Protein AF-V4PQQ8-F1 (afdb_monomer_lite)

Structure (mmCIF, N/CA/C/O backbone):
data_AF-V4PQQ8-F1
#
_entry.id   AF-V4PQQ8-F1
#
loop_
_atom_site.group_PDB
_atom_site.id
_atom_site.type_symbol
_atom_site.label_atom_id
_atom_site.label_alt_id
_atom_site.label_comp_id
_atom_site.label_asym_id
_atom_site.label_entity_id
_atom_site.label_seq_id
_atom_site.pdbx_PDB_ins_code
_atom_site.Cartn_x
_atom_site.Cartn_y
_atom_site.Cartn_z
_atom_site.occupancy
_atom_site.B_iso_or_equiv
_atom_site.auth_seq_id
_atom_site.auth_comp_id
_atom_site.auth_asym_id
_atom_site.auth_atom_id
_atom_site.pdbx_PDB_model_num
ATOM 1 N N . MET A 1 1 ? 34.886 -42.989 -51.392 1.00 34.97 1 MET A N 1
ATOM 2 C CA . MET A 1 1 ? 36.056 -42.091 -51.522 1.00 34.97 1 MET A CA 1
ATOM 3 C C . MET A 1 1 ? 35.677 -40.717 -50.970 1.00 34.97 1 MET A C 1
ATOM 5 O O . MET A 1 1 ? 34.577 -40.292 -51.279 1.00 34.97 1 MET A O 1
ATOM 9 N N . ILE A 1 2 ? 36.578 -40.086 -50.188 1.00 44.12 2 ILE A N 1
ATOM 10 C CA . ILE A 1 2 ? 36.598 -38.665 -49.720 1.00 44.12 2 ILE A CA 1
ATOM 11 C C . ILE A 1 2 ? 35.451 -38.297 -48.741 1.00 44.12 2 ILE A C 1
ATOM 13 O O . ILE A 1 2 ? 34.313 -38.195 -49.161 1.00 44.12 2 ILE A O 1
ATOM 17 N N . LYS A 1 3 ? 35.580 -38.269 -47.399 1.00 42.78 3 LYS A N 1
ATOM 18 C CA . LYS A 1 3 ? 36.417 -37.510 -46.424 1.00 42.78 3 LYS A CA 1
ATOM 19 C C . LYS A 1 3 ? 36.295 -35.969 -46.472 1.00 42.78 3 LYS A C 1
ATOM 21 O O . LYS A 1 3 ? 36.665 -35.377 -47.476 1.00 42.78 3 LYS A O 1
ATOM 26 N N . LYS A 1 4 ? 36.044 -35.397 -45.271 1.00 45.94 4 LYS A N 1
ATOM 27 C CA . LYS A 1 4 ? 36.139 -33.982 -44.803 1.00 45.94 4 LYS A CA 1
ATOM 28 C C . LYS A 1 4 ? 34.805 -33.213 -44.928 1.00 45.94 4 LYS A C 1
ATOM 30 O O . LYS A 1 4 ? 34.138 -33.353 -45.936 1.00 45.94 4 LYS A O 1
ATOM 35 N N . THR A 1 5 ? 34.312 -32.471 -43.928 1.00 51.59 5 THR A N 1
ATOM 36 C CA . THR A 1 5 ? 35.034 -31.542 -43.037 1.00 51.59 5 THR A CA 1
ATOM 37 C C . THR A 1 5 ? 34.241 -31.293 -41.733 1.00 51.59 5 THR A C 1
ATOM 39 O O . THR A 1 5 ? 33.027 -31.122 -41.764 1.00 51.59 5 THR A O 1
ATOM 42 N N . LEU A 1 6 ? 34.951 -31.292 -40.600 1.00 57.47 6 LEU A N 1
ATOM 43 C CA . LEU A 1 6 ? 34.559 -30.749 -39.285 1.00 57.47 6 LEU A CA 1
ATOM 44 C C . LEU A 1 6 ? 34.709 -29.208 -39.266 1.00 57.47 6 LEU A C 1
ATOM 46 O O . LEU A 1 6 ? 35.325 -28.670 -40.178 1.00 57.47 6 LEU A O 1
ATOM 50 N N . ILE A 1 7 ? 34.348 -28.564 -38.137 1.00 52.50 7 ILE A N 1
ATOM 51 C CA . ILE A 1 7 ? 34.707 -27.175 -37.724 1.00 52.50 7 ILE A CA 1
ATOM 52 C C . ILE A 1 7 ? 33.726 -26.145 -38.322 1.00 52.50 7 ILE A C 1
ATOM 54 O O . ILE A 1 7 ? 33.423 -26.223 -39.501 1.00 52.50 7 ILE A O 1
ATOM 58 N N . ALA A 1 8 ? 33.133 -25.150 -37.665 1.00 46.75 8 ALA A N 1
ATOM 59 C CA . ALA A 1 8 ? 33.240 -24.388 -36.410 1.00 46.75 8 ALA A CA 1
ATOM 60 C C . ALA A 1 8 ? 31.916 -23.565 -36.358 1.00 46.75 8 ALA A C 1
ATOM 62 O O . ALA A 1 8 ? 31.203 -23.520 -37.351 1.00 46.75 8 ALA A O 1
ATOM 63 N N . ALA A 1 9 ? 31.474 -22.814 -35.360 1.00 47.91 9 ALA A N 1
ATOM 64 C CA . ALA A 1 9 ? 31.937 -22.400 -34.054 1.00 47.91 9 ALA A CA 1
ATOM 65 C C . ALA A 1 9 ? 30.699 -21.781 -33.376 1.00 47.91 9 ALA A C 1
ATOM 67 O O . ALA A 1 9 ? 29.918 -21.080 -34.014 1.00 47.91 9 ALA A O 1
ATOM 68 N N . ALA A 1 10 ? 30.546 -22.057 -32.084 1.00 52.75 10 ALA A N 1
ATOM 69 C CA . ALA A 1 10 ? 30.218 -21.076 -31.057 1.00 52.75 10 ALA A CA 1
ATOM 70 C C . ALA A 1 10 ? 29.479 -19.793 -31.506 1.00 52.75 10 ALA A C 1
ATOM 72 O O . ALA A 1 10 ? 30.079 -18.724 -31.593 1.00 52.75 10 ALA A O 1
ATOM 73 N N . ALA A 1 11 ? 28.152 -19.857 -31.636 1.00 44.94 11 ALA A N 1
ATOM 74 C CA . ALA A 1 11 ? 27.326 -18.704 -31.288 1.00 44.94 11 ALA A CA 1
ATOM 75 C C . ALA A 1 11 ? 27.202 -18.693 -29.758 1.00 44.94 11 ALA A C 1
ATOM 77 O O . ALA A 1 11 ? 26.237 -19.195 -29.183 1.00 44.94 11 ALA A O 1
ATOM 78 N N . ILE A 1 12 ? 28.258 -18.217 -29.092 1.00 57.84 12 ILE A N 1
ATOM 79 C CA . ILE A 1 12 ? 28.207 -17.892 -27.668 1.00 57.84 12 ILE A CA 1
ATOM 80 C C . ILE A 1 12 ? 27.067 -16.896 -27.507 1.00 57.84 12 ILE A C 1
ATOM 82 O O . ILE A 1 12 ? 27.081 -15.815 -28.095 1.00 57.84 12 ILE A O 1
ATOM 86 N N . MET A 1 13 ? 26.071 -17.307 -26.726 1.00 49.69 13 MET A N 1
ATOM 87 C CA . MET A 1 13 ? 25.038 -16.453 -26.174 1.00 49.69 13 MET A CA 1
ATOM 88 C C . MET A 1 13 ? 25.710 -15.316 -25.404 1.00 49.69 13 MET A C 1
ATOM 90 O O . MET A 1 13 ? 25.932 -15.407 -24.201 1.00 49.69 13 MET A O 1
ATOM 94 N N . ALA A 1 14 ? 26.026 -14.226 -26.093 1.00 51.72 14 ALA A N 1
ATOM 95 C CA . ALA A 1 14 ? 26.235 -12.939 -25.466 1.00 51.72 14 ALA A CA 1
ATOM 96 C C . ALA A 1 14 ? 24.851 -12.370 -25.125 1.00 51.72 14 ALA A C 1
ATOM 98 O O . ALA A 1 14 ? 24.414 -11.371 -25.686 1.00 51.72 14 ALA A O 1
ATOM 99 N N . MET A 1 15 ? 24.144 -13.028 -24.198 1.00 49.88 15 MET A N 1
ATOM 100 C CA . MET A 1 15 ? 23.223 -12.291 -23.344 1.00 49.88 15 MET A CA 1
ATOM 101 C C . MET A 1 15 ? 24.124 -11.481 -22.429 1.00 49.88 15 MET A C 1
ATOM 103 O O . MET A 1 15 ? 24.560 -11.942 -21.378 1.00 49.88 15 MET A O 1
ATOM 107 N N . SER A 1 16 ? 24.492 -10.299 -22.909 1.00 48.44 16 SER A N 1
ATOM 108 C CA . SER A 1 16 ? 25.031 -9.228 -22.099 1.00 48.44 16 SER A CA 1
ATOM 109 C C . SER A 1 16 ? 24.079 -9.054 -20.924 1.00 48.44 16 SER A C 1
ATOM 111 O O . SER A 1 16 ? 23.016 -8.447 -21.034 1.00 48.44 16 SER A O 1
ATOM 113 N N . THR A 1 17 ? 24.457 -9.632 -19.787 1.00 48.59 17 THR A N 1
ATOM 114 C CA . THR A 1 17 ? 23.906 -9.310 -18.482 1.00 48.59 17 THR A CA 1
ATOM 115 C C . THR A 1 17 ? 24.326 -7.877 -18.190 1.00 48.59 17 THR A C 1
ATOM 117 O O . THR A 1 17 ? 25.262 -7.626 -17.430 1.00 48.59 17 THR A O 1
ATOM 120 N N . VAL A 1 18 ? 23.675 -6.919 -18.855 1.00 52.06 18 VAL A N 1
ATOM 121 C CA . VAL A 1 18 ? 23.612 -5.550 -18.371 1.00 52.06 18 VAL A CA 1
ATOM 122 C C . VAL A 1 18 ? 23.005 -5.710 -16.994 1.00 52.06 18 VAL A C 1
ATOM 124 O O . VAL A 1 18 ? 21.843 -6.094 -16.862 1.00 52.06 18 VAL A O 1
ATOM 127 N N . ALA A 1 19 ? 23.832 -5.545 -15.964 1.00 48.91 19 ALA A N 1
ATOM 128 C CA . ALA A 1 19 ? 23.348 -5.422 -14.610 1.00 48.91 19 ALA A CA 1
ATOM 129 C C . ALA A 1 19 ? 22.295 -4.317 -14.665 1.00 48.91 19 ALA A C 1
ATOM 131 O O . ALA A 1 19 ? 22.646 -3.158 -14.873 1.00 48.91 19 ALA A O 1
ATOM 132 N N . ALA A 1 20 ? 21.014 -4.694 -14.609 1.00 56.59 20 ALA A N 1
ATOM 133 C CA . ALA A 1 20 ? 19.923 -3.742 -14.649 1.00 56.59 20 ALA A CA 1
ATOM 134 C C . ALA A 1 20 ? 20.149 -2.809 -13.461 1.00 56.59 20 ALA A C 1
ATOM 136 O O . ALA A 1 20 ? 20.022 -3.217 -12.299 1.00 56.59 20 ALA A O 1
ATOM 137 N N . VAL A 1 21 ? 20.620 -1.603 -13.757 1.00 61.28 21 VAL A N 1
ATOM 138 C CA . VAL A 1 21 ? 20.672 -0.518 -12.791 1.00 61.28 21 VAL A CA 1
ATOM 139 C C . VAL A 1 21 ? 19.226 -0.248 -12.394 1.00 61.28 21 VAL A C 1
ATOM 141 O O . VAL A 1 21 ? 18.337 -0.325 -13.242 1.00 61.28 21 VAL A O 1
ATOM 144 N N . ALA A 1 22 ? 18.972 -0.044 -11.101 1.00 70.25 22 ALA A N 1
ATOM 145 C CA . ALA A 1 22 ? 17.659 0.430 -10.686 1.00 70.25 22 ALA A CA 1
ATOM 146 C C . ALA A 1 22 ? 17.437 1.770 -11.390 1.00 70.25 22 ALA A C 1
ATOM 148 O O . ALA A 1 22 ? 18.263 2.674 -11.260 1.00 70.25 22 ALA A O 1
ATOM 149 N N . ALA A 1 23 ? 16.390 1.847 -12.200 1.00 84.56 23 ALA A N 1
ATOM 150 C CA . ALA A 1 23 ? 15.976 3.081 -12.836 1.00 84.56 23 ALA A CA 1
ATOM 151 C C . ALA A 1 23 ? 14.644 3.509 -12.216 1.00 84.56 23 ALA A C 1
ATOM 153 O O . ALA A 1 23 ? 13.837 2.632 -11.877 1.00 84.56 23 ALA A O 1
ATOM 154 N N . PRO A 1 24 ? 14.401 4.822 -12.068 1.00 93.62 24 PRO A N 1
ATOM 155 C CA . PRO A 1 24 ? 13.067 5.302 -11.747 1.00 93.62 24 PRO A CA 1
ATOM 156 C C . PRO A 1 24 ? 12.075 4.782 -12.795 1.00 93.62 24 PRO A C 1
ATOM 158 O O . PRO A 1 24 ? 12.418 4.656 -13.974 1.00 93.62 24 PRO A O 1
ATOM 161 N N . CYS A 1 25 ? 10.872 4.430 -12.349 1.00 94.94 25 CYS A N 1
ATOM 162 C CA . CYS A 1 25 ? 9.809 3.955 -13.229 1.00 94.94 25 CYS A CA 1
ATOM 163 C C . CYS A 1 25 ? 9.454 5.010 -14.291 1.00 94.94 25 CYS A C 1
ATOM 165 O O . CYS A 1 25 ? 9.457 6.206 -14.007 1.00 94.94 25 CYS A O 1
ATOM 167 N N . SER A 1 26 ? 9.118 4.569 -15.508 1.00 95.12 26 SER A N 1
ATOM 168 C CA . SER A 1 26 ? 8.358 5.404 -16.450 1.00 95.12 26 SER A CA 1
ATOM 169 C C . SER A 1 26 ? 6.920 5.611 -15.961 1.00 95.12 26 SER A C 1
ATOM 171 O O . SER A 1 26 ? 6.446 4.861 -15.107 1.00 95.12 26 SER A O 1
ATOM 173 N N . ASP A 1 27 ? 6.187 6.553 -16.551 1.00 94.69 27 ASP A N 1
ATOM 174 C CA . ASP A 1 27 ? 4.782 6.812 -16.202 1.00 94.69 27 ASP A CA 1
ATOM 175 C C . ASP A 1 27 ? 3.899 5.558 -16.365 1.00 94.69 27 ASP A C 1
ATOM 177 O O . ASP A 1 27 ? 3.042 5.260 -15.527 1.00 94.69 27 ASP A O 1
ATOM 181 N N . GLU A 1 28 ? 4.130 4.759 -17.413 1.00 94.88 28 GLU A N 1
ATOM 182 C CA . GLU A 1 28 ? 3.407 3.501 -17.629 1.00 94.88 28 GLU A CA 1
ATOM 183 C C . GLU A 1 28 ? 3.758 2.459 -16.565 1.00 94.88 28 GLU A C 1
ATOM 185 O O . GLU A 1 28 ? 2.889 1.727 -16.083 1.00 94.88 28 GLU A O 1
ATOM 190 N N . GLN A 1 29 ? 5.036 2.392 -16.190 1.00 95.88 29 GLN A N 1
ATOM 191 C CA . GLN A 1 29 ? 5.517 1.503 -15.142 1.00 95.88 29 GLN A CA 1
ATOM 192 C C . GLN A 1 29 ? 4.964 1.897 -13.775 1.00 95.88 29 GLN A C 1
ATOM 194 O O . GLN A 1 29 ? 4.563 1.014 -13.024 1.00 95.88 29 GLN A O 1
ATOM 199 N N . GLU A 1 30 ? 4.897 3.191 -13.471 1.00 96.12 30 GLU A N 1
ATOM 200 C CA . GLU A 1 30 ? 4.329 3.710 -12.232 1.00 96.12 30 GLU A CA 1
ATOM 201 C C . GLU A 1 30 ? 2.822 3.428 -12.156 1.00 96.12 30 GLU A C 1
ATOM 203 O O . GLU A 1 30 ? 2.328 2.957 -11.132 1.00 96.12 30 GLU A O 1
ATOM 208 N N . SER A 1 31 ? 2.095 3.594 -13.265 1.00 96.06 31 SER A N 1
ATOM 209 C CA . SER A 1 31 ? 0.677 3.229 -13.349 1.00 96.06 31 SER A CA 1
ATOM 210 C C . SER A 1 31 ? 0.446 1.729 -13.108 1.00 96.06 31 SER A C 1
ATOM 212 O O . SER A 1 31 ? -0.393 1.345 -12.284 1.00 96.06 31 SER A O 1
ATOM 214 N N . ALA A 1 32 ? 1.227 0.867 -13.769 1.00 96.12 32 ALA A N 1
ATOM 215 C CA . ALA A 1 32 ? 1.160 -0.582 -13.581 1.00 96.12 32 ALA A CA 1
ATOM 216 C C . ALA A 1 32 ? 1.516 -0.989 -12.142 1.00 96.12 32 ALA A C 1
ATOM 218 O O . ALA A 1 32 ? 0.788 -1.761 -11.509 1.00 96.12 32 ALA A O 1
ATOM 219 N N . ALA A 1 33 ? 2.592 -0.417 -11.599 1.00 97.12 33 ALA A N 1
ATOM 220 C CA . ALA A 1 33 ? 3.011 -0.622 -10.223 1.00 97.12 33 ALA A CA 1
ATOM 221 C C . ALA A 1 33 ? 1.927 -0.179 -9.235 1.00 97.12 33 ALA A C 1
ATOM 223 O O . ALA A 1 33 ? 1.661 -0.902 -8.280 1.00 97.12 33 ALA A O 1
ATOM 224 N N . GLY A 1 34 ? 1.246 0.943 -9.481 1.00 96.62 34 GLY A N 1
ATOM 225 C CA . GLY A 1 34 ? 0.165 1.453 -8.635 1.00 96.62 34 GLY A CA 1
ATOM 226 C C . GLY A 1 34 ? -1.032 0.507 -8.551 1.00 96.62 34 GLY A C 1
ATOM 227 O O . GLY A 1 34 ? -1.573 0.284 -7.465 1.00 96.62 34 GLY A O 1
ATOM 228 N N . MET A 1 35 ? -1.413 -0.116 -9.671 1.00 95.94 35 MET A N 1
ATOM 229 C CA . MET A 1 35 ? -2.476 -1.127 -9.682 1.00 95.94 35 MET A CA 1
ATOM 230 C C . MET A 1 35 ? -2.098 -2.369 -8.864 1.00 95.94 35 MET A C 1
ATOM 232 O O . MET A 1 35 ? -2.909 -2.858 -8.074 1.00 95.94 35 MET A O 1
ATOM 236 N N . LEU A 1 36 ? -0.865 -2.860 -9.014 1.00 97.31 36 LEU A N 1
ATOM 237 C CA . LEU A 1 36 ? -0.362 -4.013 -8.260 1.00 97.31 36 LEU A CA 1
ATOM 238 C C . LEU A 1 36 ? -0.200 -3.684 -6.768 1.00 97.31 36 LEU A C 1
ATOM 240 O O . LEU A 1 36 ? -0.645 -4.447 -5.906 1.00 97.31 36 LEU A O 1
ATOM 244 N N . ALA A 1 37 ? 0.354 -2.512 -6.458 1.00 97.38 37 ALA A N 1
ATOM 245 C CA . ALA A 1 37 ? 0.543 -1.995 -5.107 1.00 97.38 37 ALA A CA 1
ATOM 246 C C . ALA A 1 37 ? -0.784 -1.882 -4.346 1.00 97.38 37 ALA A C 1
ATOM 248 O O . ALA A 1 37 ? -0.832 -2.186 -3.158 1.00 97.38 37 ALA A O 1
ATOM 249 N N . ALA A 1 38 ? -1.890 -1.541 -5.015 1.00 96.56 38 ALA A N 1
ATOM 250 C CA . ALA A 1 38 ? -3.207 -1.533 -4.380 1.00 96.56 38 ALA A CA 1
ATOM 251 C C . ALA A 1 38 ? -3.607 -2.925 -3.855 1.00 96.56 38 ALA A C 1
ATOM 253 O O . ALA A 1 38 ? -4.143 -3.049 -2.752 1.00 96.56 38 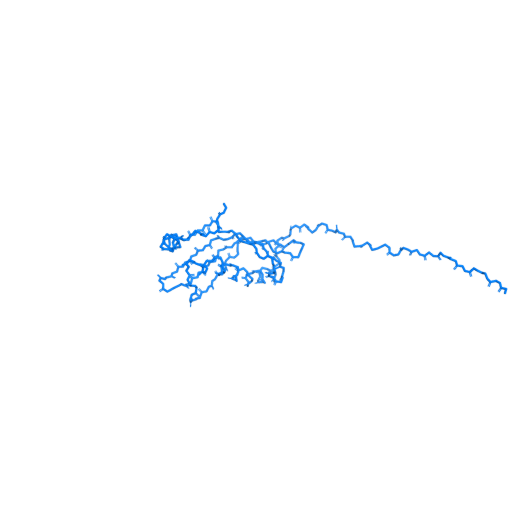ALA A O 1
ATOM 254 N N . GLY A 1 39 ? -3.313 -3.983 -4.620 1.00 95.56 39 GLY A N 1
ATOM 255 C CA . GLY A 1 39 ? -3.528 -5.368 -4.197 1.00 95.56 39 GLY A CA 1
ATOM 256 C C . GLY A 1 39 ? -2.646 -5.756 -3.009 1.00 95.56 39 GLY A C 1
ATOM 257 O O . GLY A 1 39 ? -3.138 -6.339 -2.041 1.00 95.56 39 GLY A O 1
ATOM 258 N N . VAL A 1 40 ? -1.369 -5.370 -3.049 1.00 96.12 40 VAL A N 1
ATOM 259 C CA . VAL A 1 40 ? -0.404 -5.608 -1.963 1.00 96.12 40 VAL A CA 1
ATOM 260 C C . VAL A 1 40 ? -0.826 -4.888 -0.678 1.00 96.12 40 VAL A C 1
ATOM 262 O O . VAL A 1 40 ? -0.914 -5.517 0.377 1.00 96.12 40 VAL A O 1
ATOM 265 N N . GLY A 1 41 ? -1.168 -3.601 -0.762 1.00 96.12 41 GLY A N 1
ATOM 266 C CA . GLY A 1 41 ? -1.641 -2.801 0.367 1.00 96.12 41 GLY A CA 1
ATOM 267 C C . GLY A 1 41 ? -2.919 -3.371 0.982 1.00 96.12 41 GLY A C 1
ATOM 268 O O . GLY A 1 41 ? -2.999 -3.540 2.200 1.00 96.12 41 GLY A O 1
ATOM 269 N N . LYS A 1 42 ? -3.892 -3.772 0.150 1.00 95.62 42 LYS A N 1
ATOM 270 C CA . LYS A 1 42 ? -5.110 -4.451 0.616 1.00 95.62 42 LYS A CA 1
ATOM 271 C C . LYS A 1 42 ? -4.791 -5.751 1.352 1.00 95.62 42 LYS A C 1
ATOM 273 O O . LYS A 1 42 ? -5.332 -5.983 2.434 1.00 95.62 42 LYS A O 1
ATOM 278 N N . ALA A 1 43 ? -3.924 -6.592 0.790 1.00 94.44 43 ALA A N 1
ATOM 279 C CA . ALA A 1 43 ? -3.535 -7.850 1.418 1.00 94.44 43 ALA A CA 1
ATOM 280 C C . ALA A 1 43 ? -2.868 -7.613 2.781 1.00 94.44 43 ALA A C 1
ATOM 282 O O . ALA A 1 43 ? -3.215 -8.294 3.748 1.00 94.44 43 ALA A O 1
ATOM 283 N N . ALA A 1 44 ? -1.995 -6.604 2.877 1.00 94.81 44 ALA A N 1
ATOM 284 C CA . ALA A 1 44 ? -1.293 -6.253 4.107 1.00 94.81 44 ALA A CA 1
ATOM 285 C C . ALA A 1 44 ? -2.251 -5.891 5.255 1.00 94.81 44 ALA A C 1
ATOM 287 O O . ALA A 1 44 ? -2.049 -6.348 6.377 1.00 94.81 44 ALA A O 1
ATOM 288 N N . VAL A 1 45 ? -3.312 -5.125 4.980 1.00 94.94 45 VAL A N 1
ATOM 289 C CA . VAL A 1 45 ? -4.222 -4.609 6.025 1.00 94.94 45 VAL A CA 1
ATOM 290 C C . VAL A 1 45 ? -5.445 -5.486 6.298 1.00 94.94 45 VAL A C 1
ATOM 292 O O . VAL A 1 45 ? -6.058 -5.370 7.358 1.00 94.94 45 VAL A O 1
ATOM 295 N N . SER A 1 46 ? -5.800 -6.381 5.371 1.00 92.56 46 SER A N 1
ATOM 296 C CA . SER A 1 46 ? -7.069 -7.133 5.392 1.00 92.56 46 SER A CA 1
ATOM 297 C C . SER A 1 46 ? -7.301 -8.011 6.627 1.00 92.56 46 SER A C 1
ATOM 299 O O . SER A 1 46 ? -8.446 -8.327 6.943 1.00 92.56 46 SER A O 1
ATOM 301 N N . LYS A 1 47 ? -6.235 -8.399 7.337 1.00 90.50 47 LYS A N 1
ATOM 302 C CA . LYS A 1 47 ? -6.323 -9.175 8.585 1.00 90.50 47 LYS A CA 1
ATOM 303 C C . LYS A 1 47 ? -6.725 -8.333 9.797 1.00 90.50 47 LYS A C 1
ATOM 305 O O . LYS A 1 47 ? -7.137 -8.895 10.804 1.00 90.50 47 LYS A O 1
ATOM 310 N N . VAL A 1 48 ? -6.572 -7.015 9.705 1.00 93.69 48 VAL A N 1
ATOM 311 C CA . VAL A 1 48 ? -6.876 -6.068 10.782 1.00 93.69 48 VAL A CA 1
ATOM 312 C C . VAL A 1 48 ? -8.199 -5.370 10.501 1.00 93.69 48 VAL A C 1
ATOM 314 O O . VAL A 1 48 ? -9.074 -5.318 11.362 1.00 93.69 48 VAL A O 1
ATOM 317 N N . VAL A 1 49 ? -8.360 -4.861 9.277 1.00 93.81 49 VAL A N 1
ATOM 318 C CA . VAL A 1 49 ? -9.543 -4.108 8.859 1.00 93.81 49 VAL A CA 1
ATOM 319 C C . VAL A 1 49 ? -9.996 -4.579 7.485 1.00 93.81 49 VAL A C 1
ATOM 321 O O . VAL A 1 49 ? -9.220 -4.613 6.528 1.00 93.81 49 VAL A O 1
ATOM 324 N N . ALA A 1 50 ? -11.283 -4.901 7.367 1.00 93.38 50 ALA A N 1
ATOM 325 C CA . ALA A 1 50 ? -11.891 -5.206 6.081 1.00 93.38 50 ALA A CA 1
ATOM 326 C C . ALA A 1 50 ? -11.972 -3.936 5.218 1.00 93.38 50 ALA A C 1
ATOM 328 O O . ALA A 1 50 ? -12.638 -2.964 5.575 1.00 93.38 50 ALA A O 1
ATOM 329 N N . VAL A 1 51 ? -11.317 -3.961 4.057 1.00 93.88 51 VAL A N 1
ATOM 330 C CA . VAL A 1 51 ? -11.410 -2.893 3.053 1.00 93.88 51 VAL A CA 1
ATOM 331 C C . VAL A 1 51 ? -12.750 -3.020 2.327 1.00 93.88 51 VAL A C 1
ATOM 333 O O . VAL A 1 51 ? -12.929 -3.948 1.536 1.00 93.88 51 VAL A O 1
ATOM 336 N N . THR A 1 52 ? -13.688 -2.112 2.596 1.00 89.56 52 THR A N 1
ATOM 337 C CA . THR A 1 52 ? -15.070 -2.180 2.078 1.00 89.56 52 THR A CA 1
ATOM 338 C C . THR A 1 52 ? -15.418 -1.070 1.090 1.00 89.56 52 THR A C 1
ATOM 340 O O . THR A 1 52 ? -16.436 -1.170 0.408 1.00 89.56 52 THR A O 1
ATOM 343 N N . GLY A 1 53 ? -14.600 -0.021 0.991 1.00 86.31 53 GLY A N 1
ATOM 344 C CA . GLY A 1 53 ? -14.883 1.140 0.150 1.00 86.31 53 GLY A CA 1
ATOM 345 C C . GLY A 1 53 ? -13.777 1.486 -0.845 1.00 86.31 53 GLY A C 1
ATOM 346 O O . GLY A 1 53 ? -12.999 0.637 -1.279 1.00 86.31 53 GLY A O 1
ATOM 347 N N . LYS A 1 54 ? -13.736 2.768 -1.230 1.00 92.88 54 LYS A N 1
ATOM 348 C CA . LYS A 1 54 ? -12.736 3.307 -2.162 1.00 92.88 54 LYS A CA 1
ATOM 349 C C . LYS A 1 54 ? -11.324 3.143 -1.596 1.00 92.88 54 LYS A C 1
ATOM 351 O O . LYS A 1 54 ? -11.113 3.303 -0.394 1.00 92.88 54 LYS A O 1
ATOM 356 N N . GLN A 1 55 ? -10.377 2.888 -2.491 1.00 95.69 55 GLN A N 1
ATOM 357 C CA . GLN A 1 55 ? -8.950 2.799 -2.204 1.00 95.69 55 GLN A CA 1
ATOM 358 C C . GLN A 1 55 ? -8.178 3.747 -3.127 1.00 95.69 55 GLN A C 1
ATOM 360 O O . GLN A 1 55 ? -8.600 3.992 -4.258 1.00 95.69 55 GLN A O 1
ATOM 365 N N . MET A 1 56 ? -7.066 4.283 -2.642 1.00 96.62 56 MET A N 1
ATOM 366 C CA . MET A 1 56 ? -6.168 5.166 -3.378 1.00 96.62 56 MET A CA 1
ATOM 367 C C . MET A 1 56 ? -4.728 4.816 -3.018 1.00 96.62 56 MET A C 1
ATOM 369 O O . MET A 1 56 ? -4.391 4.678 -1.842 1.00 96.62 56 MET A O 1
ATOM 373 N N . VAL A 1 57 ? -3.893 4.684 -4.043 1.00 97.75 57 VAL A N 1
ATOM 374 C CA . VAL A 1 57 ? -2.448 4.504 -3.916 1.00 97.75 57 VAL A CA 1
ATOM 375 C C . VAL A 1 57 ? -1.783 5.812 -4.318 1.00 97.75 57 VAL A C 1
ATOM 377 O O . VAL A 1 57 ? -2.044 6.323 -5.404 1.00 97.75 57 VAL A O 1
ATOM 380 N N . ASN A 1 58 ? -0.935 6.341 -3.446 1.00 97.75 58 ASN A N 1
ATOM 381 C CA . ASN A 1 58 ? -0.055 7.464 -3.741 1.00 97.75 58 ASN A CA 1
ATOM 382 C C . ASN A 1 58 ? 1.375 6.937 -3.718 1.00 97.75 58 ASN A C 1
ATOM 384 O O . ASN A 1 58 ? 1.889 6.634 -2.643 1.00 97.75 58 ASN A O 1
ATOM 388 N N . ILE A 1 59 ? 1.976 6.774 -4.893 1.00 97.25 59 ILE A N 1
ATOM 389 C CA . ILE A 1 59 ? 3.369 6.349 -5.020 1.00 97.25 59 ILE A CA 1
ATOM 390 C C . ILE A 1 59 ? 4.273 7.519 -4.624 1.00 97.25 59 ILE A C 1
ATOM 392 O O . ILE A 1 59 ? 4.064 8.645 -5.068 1.00 97.25 59 ILE A O 1
ATOM 396 N N . GLU A 1 60 ? 5.241 7.249 -3.753 1.00 96.88 60 GLU A N 1
ATOM 397 C CA . GLU A 1 60 ? 6.284 8.198 -3.348 1.00 96.88 60 GLU A CA 1
ATOM 398 C C . GLU A 1 60 ? 7.593 7.905 -4.080 1.00 96.88 60 GLU A C 1
ATOM 400 O O . GLU A 1 60 ? 8.274 8.821 -4.537 1.00 96.88 60 GLU A O 1
ATOM 405 N N . THR A 1 61 ? 7.929 6.621 -4.221 1.00 96.94 61 THR A N 1
ATOM 406 C CA . THR A 1 61 ? 9.078 6.152 -4.996 1.00 96.94 61 THR A CA 1
ATOM 407 C C . THR A 1 61 ? 8.672 4.932 -5.815 1.00 96.94 61 THR A C 1
ATOM 409 O O . THR A 1 61 ? 7.921 4.076 -5.348 1.00 96.94 61 THR A O 1
ATOM 412 N N . CYS A 1 62 ? 9.170 4.840 -7.045 1.00 97.19 62 CYS A N 1
ATOM 413 C CA . CYS A 1 62 ? 9.026 3.657 -7.884 1.00 97.19 62 CYS A CA 1
ATOM 414 C C . CYS A 1 62 ? 10.330 3.425 -8.632 1.00 97.19 62 CYS A C 1
ATOM 416 O O . CYS A 1 62 ? 10.773 4.265 -9.415 1.00 97.19 62 CYS A O 1
ATOM 418 N N . GLU A 1 63 ? 10.930 2.265 -8.400 1.00 96.56 63 GLU A N 1
ATOM 419 C CA . GLU A 1 63 ? 12.100 1.796 -9.126 1.00 96.56 63 GLU A CA 1
ATOM 420 C C . GLU A 1 63 ? 11.785 0.473 -9.812 1.00 96.56 63 GLU A C 1
ATOM 422 O O . GLU A 1 63 ? 11.167 -0.422 -9.227 1.00 96.56 63 GLU A O 1
ATOM 427 N N . PHE A 1 64 ? 12.262 0.319 -11.044 1.00 94.69 64 PHE A N 1
ATOM 428 C CA . PHE A 1 64 ? 12.190 -0.941 -11.764 1.00 94.69 64 PHE A CA 1
ATOM 429 C C . PHE A 1 64 ? 13.587 -1.522 -11.950 1.00 94.69 64 PHE A C 1
ATOM 431 O O . PHE A 1 64 ? 14.487 -0.889 -12.506 1.00 94.69 64 PHE A O 1
ATOM 438 N N . ARG A 1 65 ? 13.778 -2.760 -11.489 1.00 91.50 65 ARG A N 1
ATOM 439 C CA . ARG A 1 65 ? 15.057 -3.461 -11.593 1.00 91.50 65 ARG A CA 1
ATOM 440 C C . ARG A 1 65 ? 14.850 -4.945 -11.834 1.00 91.50 65 ARG A C 1
ATOM 442 O O . ARG A 1 65 ? 14.193 -5.622 -11.049 1.00 91.50 65 ARG A O 1
ATOM 449 N N . ALA A 1 66 ? 15.490 -5.461 -12.883 1.00 88.94 66 ALA A N 1
ATOM 450 C CA . ALA A 1 66 ? 15.545 -6.893 -13.182 1.00 88.94 66 ALA A CA 1
ATOM 451 C C . ALA A 1 66 ? 14.160 -7.582 -13.174 1.00 88.94 66 ALA A C 1
ATOM 453 O O . ALA A 1 66 ? 14.011 -8.674 -12.632 1.00 88.94 66 ALA A O 1
ATOM 454 N N . GLY A 1 67 ? 13.144 -6.933 -13.755 1.00 91.19 67 GLY A N 1
ATOM 455 C CA . GLY A 1 67 ? 11.795 -7.499 -13.856 1.00 91.19 67 GLY A CA 1
ATOM 456 C C . GLY A 1 67 ? 10.911 -7.308 -12.620 1.00 91.19 67 GLY A C 1
ATOM 457 O O . GLY A 1 67 ? 9.816 -7.862 -12.585 1.00 91.19 67 GLY A O 1
ATOM 458 N N . ALA A 1 68 ? 11.359 -6.549 -11.618 1.00 95.31 68 ALA A N 1
ATOM 459 C CA . ALA A 1 68 ? 10.606 -6.285 -10.398 1.00 95.31 68 ALA A CA 1
ATOM 460 C C . ALA A 1 68 ? 10.507 -4.788 -10.101 1.00 95.31 68 ALA A C 1
ATOM 462 O O . ALA A 1 68 ? 11.446 -4.027 -10.342 1.00 95.31 68 ALA A O 1
ATOM 463 N N . TYR A 1 69 ? 9.375 -4.406 -9.523 1.00 97.12 69 TYR A N 1
ATOM 464 C CA . TYR A 1 69 ? 9.145 -3.108 -8.917 1.00 97.12 69 TYR A CA 1
ATOM 465 C C . TYR A 1 69 ? 9.632 -3.101 -7.472 1.00 97.12 69 TYR A C 1
ATOM 467 O O . TYR A 1 69 ? 9.455 -4.078 -6.738 1.00 97.12 69 TYR A O 1
ATOM 475 N N . GLN A 1 70 ? 10.192 -1.973 -7.057 1.00 97.06 70 GLN A N 1
ATOM 476 C CA . GLN A 1 70 ? 10.358 -1.587 -5.666 1.00 97.06 70 GLN A CA 1
ATOM 477 C C . GLN A 1 70 ? 9.653 -0.244 -5.482 1.00 97.06 70 GLN A C 1
ATOM 479 O O . GLN A 1 70 ? 9.960 0.710 -6.191 1.00 97.06 70 GLN A O 1
ATOM 484 N N . VAL A 1 71 ? 8.664 -0.203 -4.591 1.00 97.62 71 VAL A N 1
ATOM 485 C CA . VAL A 1 71 ? 7.726 0.919 -4.488 1.00 97.62 71 VAL A CA 1
ATOM 486 C C . VAL A 1 71 ? 7.524 1.288 -3.030 1.00 97.62 71 VAL A C 1
ATOM 488 O O . VAL A 1 71 ? 7.104 0.435 -2.241 1.00 97.62 71 VAL A O 1
ATOM 491 N N . ASP A 1 72 ? 7.751 2.553 -2.692 1.00 97.75 72 ASP A N 1
ATOM 492 C CA . ASP A 1 72 ? 7.248 3.141 -1.455 1.00 97.75 72 ASP A CA 1
ATOM 493 C C . ASP A 1 72 ? 5.982 3.935 -1.775 1.00 97.75 72 ASP A C 1
ATOM 495 O O . ASP A 1 72 ? 5.945 4.727 -2.719 1.00 97.75 72 ASP A O 1
ATOM 499 N N . TYR A 1 73 ? 4.903 3.671 -1.045 1.00 98.25 73 TYR A N 1
ATOM 500 C CA . TYR A 1 73 ? 3.605 4.264 -1.342 1.00 98.25 73 TYR A CA 1
ATOM 501 C C . TYR A 1 73 ? 2.708 4.344 -0.115 1.00 98.25 73 TYR A C 1
ATOM 503 O O . TYR A 1 73 ? 2.758 3.517 0.798 1.00 98.25 73 TYR A O 1
ATOM 511 N N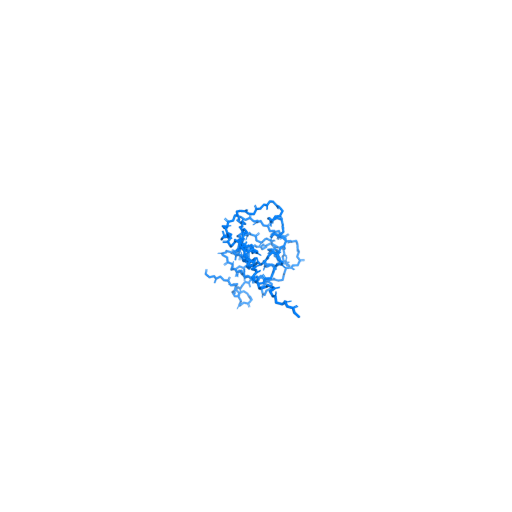 . LYS A 1 74 ? 1.797 5.313 -0.146 1.00 98.38 74 LYS A N 1
ATOM 512 C CA . LYS A 1 74 ? 0.700 5.423 0.805 1.00 98.38 74 LYS A CA 1
ATOM 513 C C . LYS A 1 74 ? -0.555 4.767 0.245 1.00 98.38 74 LYS A C 1
ATOM 515 O O . LYS A 1 74 ? -1.077 5.173 -0.793 1.00 98.38 74 LYS A O 1
ATOM 520 N N . TYR A 1 75 ? -1.064 3.769 0.958 1.00 98.06 75 TYR A N 1
ATOM 521 C CA . TYR A 1 75 ? -2.333 3.113 0.670 1.00 98.06 75 TYR A CA 1
ATOM 522 C C . TYR A 1 75 ? -3.423 3.690 1.573 1.00 98.06 75 TYR A C 1
ATOM 524 O O . TYR A 1 75 ? -3.455 3.430 2.776 1.00 98.06 75 TYR A O 1
ATOM 532 N N . ASN A 1 76 ? -4.311 4.489 0.988 1.00 97.88 76 ASN A N 1
ATOM 533 C CA . ASN A 1 76 ? -5.469 5.082 1.650 1.00 97.88 76 ASN A CA 1
ATOM 534 C C . ASN A 1 76 ? -6.712 4.263 1.307 1.00 97.88 76 ASN A C 1
ATOM 536 O O . ASN A 1 76 ? -6.937 3.948 0.138 1.00 97.88 76 ASN A O 1
ATOM 540 N N . PHE A 1 77 ? -7.547 3.938 2.289 1.00 97.19 77 PHE A N 1
ATOM 541 C CA . PHE A 1 77 ? -8.740 3.139 2.034 1.00 97.19 77 PHE A CA 1
ATOM 542 C C . PHE A 1 77 ? -9.867 3.413 3.026 1.00 97.19 77 PHE A C 1
ATOM 544 O O . PHE A 1 77 ? -9.642 3.827 4.162 1.00 97.19 77 PHE A O 1
ATOM 551 N N . LEU A 1 78 ? -11.096 3.165 2.580 1.00 95.19 78 LEU A N 1
ATOM 552 C CA . LEU A 1 78 ? -12.289 3.227 3.416 1.00 95.19 78 LEU A CA 1
ATOM 553 C C . LEU A 1 78 ? -12.653 1.842 3.961 1.00 95.19 78 LEU A C 1
ATOM 555 O O . LEU A 1 78 ? -12.702 0.856 3.215 1.00 95.19 78 LEU A O 1
ATOM 559 N N . ALA A 1 79 ? -12.960 1.805 5.252 1.00 93.31 79 ALA A N 1
ATOM 560 C CA . ALA A 1 79 ? -13.575 0.679 5.939 1.00 93.31 79 ALA A CA 1
ATOM 561 C C . ALA A 1 79 ? -14.919 1.096 6.559 1.00 93.31 79 ALA A C 1
ATOM 563 O O . ALA A 1 79 ? -15.353 2.241 6.419 1.00 93.31 79 ALA A O 1
ATOM 564 N N . ALA A 1 80 ? -15.590 0.165 7.240 1.00 89.94 80 ALA A N 1
ATOM 565 C CA . ALA A 1 80 ? -16.923 0.392 7.803 1.00 89.94 80 ALA A CA 1
ATOM 566 C C . ALA A 1 80 ? -16.982 1.539 8.831 1.00 89.94 80 ALA A C 1
ATOM 568 O O . ALA A 1 80 ? -18.015 2.187 8.965 1.00 89.94 80 ALA A O 1
ATOM 569 N N . ASP A 1 81 ? -15.887 1.792 9.542 1.00 87.31 81 ASP A N 1
ATOM 570 C CA . ASP A 1 81 ? -15.782 2.770 10.626 1.00 87.31 81 ASP A CA 1
ATOM 571 C C . ASP A 1 81 ? -14.948 4.011 10.267 1.00 87.31 81 ASP A C 1
ATOM 573 O O . ASP A 1 81 ? -14.763 4.890 11.108 1.00 87.31 81 ASP A O 1
ATOM 577 N N . GLY A 1 82 ? -14.498 4.139 9.013 1.00 91.44 82 GLY A N 1
ATOM 578 C CA . GLY A 1 82 ? -13.927 5.388 8.513 1.00 91.44 82 GLY A CA 1
ATOM 579 C C . GLY A 1 82 ? -12.773 5.232 7.530 1.00 91.44 82 GLY A C 1
ATOM 580 O O . GLY A 1 82 ? -12.617 4.218 6.849 1.00 91.44 82 GLY A O 1
ATOM 581 N N . LEU A 1 83 ? -11.980 6.302 7.431 1.00 94.56 83 LEU A N 1
ATOM 582 C CA . LEU A 1 83 ? -10.803 6.382 6.572 1.00 94.56 83 LEU A CA 1
ATOM 583 C C . LEU A 1 83 ? -9.555 5.879 7.305 1.00 94.56 83 LEU A C 1
ATOM 585 O O . LEU A 1 83 ? -9.256 6.290 8.431 1.00 94.56 83 LEU A O 1
ATOM 589 N N . TYR A 1 84 ? -8.800 5.042 6.605 1.00 96.75 84 TYR A N 1
ATOM 590 C CA . TYR A 1 84 ? -7.548 4.449 7.044 1.00 96.75 84 TYR A CA 1
ATOM 591 C C . TYR A 1 84 ? -6.440 4.754 6.051 1.00 96.75 84 TYR A C 1
ATOM 593 O O . TYR A 1 84 ? -6.685 4.977 4.863 1.00 96.75 84 TYR A O 1
ATOM 601 N N . TRP A 1 85 ? -5.204 4.726 6.541 1.00 97.19 85 TRP A N 1
ATOM 602 C CA . TRP A 1 85 ? -4.040 4.717 5.674 1.00 97.19 85 TRP A CA 1
ATOM 603 C C . TRP A 1 85 ? -2.886 3.957 6.314 1.00 97.19 85 TRP A C 1
ATOM 605 O O . TRP A 1 85 ? -2.765 3.898 7.540 1.00 97.19 85 TRP A O 1
ATOM 615 N N . VAL A 1 86 ? -2.041 3.400 5.458 1.00 97.19 86 VAL A N 1
ATOM 616 C CA . VAL A 1 86 ? -0.728 2.853 5.801 1.00 97.19 86 VAL A CA 1
ATOM 617 C C . VAL A 1 86 ? 0.280 3.309 4.747 1.00 97.19 86 VAL A C 1
ATOM 619 O O . VAL A 1 86 ? -0.067 3.448 3.576 1.00 97.19 86 VAL A O 1
ATOM 622 N N . GLU A 1 87 ? 1.509 3.567 5.164 1.00 97.69 87 GLU A N 1
ATOM 623 C CA . GLU A 1 87 ? 2.659 3.721 4.274 1.00 97.69 87 GLU A CA 1
ATOM 624 C C . GLU A 1 87 ? 3.347 2.358 4.190 1.00 97.69 87 GLU A C 1
ATOM 626 O O . GLU A 1 87 ? 3.543 1.685 5.211 1.00 97.69 87 GLU A O 1
ATOM 631 N N . LEU A 1 88 ? 3.648 1.915 2.973 1.00 97.62 88 LEU A N 1
ATOM 632 C CA . LEU A 1 88 ? 4.280 0.632 2.711 1.00 97.62 88 LEU A CA 1
ATOM 633 C C . LEU A 1 88 ? 5.529 0.815 1.866 1.00 97.62 88 LEU A C 1
ATOM 635 O O . LEU A 1 88 ? 5.557 1.630 0.952 1.00 97.62 88 LEU A O 1
ATOM 639 N N . SER A 1 89 ? 6.503 -0.047 2.127 1.00 97.38 89 SER A N 1
ATOM 640 C CA . SER A 1 89 ? 7.600 -0.330 1.209 1.00 97.38 89 SER A CA 1
ATOM 641 C C . SER A 1 89 ? 7.399 -1.745 0.685 1.00 97.38 89 SER A C 1
ATOM 643 O O . SER A 1 89 ? 7.301 -2.690 1.479 1.00 97.38 89 SER A O 1
ATOM 645 N N . ALA A 1 90 ? 7.260 -1.899 -0.628 1.00 97.00 90 ALA A N 1
ATOM 646 C CA . ALA A 1 90 ? 6.942 -3.172 -1.259 1.00 97.00 90 ALA A CA 1
ATOM 647 C C . ALA A 1 90 ? 7.876 -3.504 -2.418 1.00 97.00 90 ALA A C 1
ATOM 649 O O . ALA A 1 90 ? 8.417 -2.631 -3.091 1.00 97.00 90 ALA A O 1
ATOM 650 N N . LYS A 1 91 ? 8.014 -4.805 -2.668 1.00 96.81 91 LYS A N 1
ATOM 651 C CA . LYS A 1 91 ? 8.710 -5.353 -3.825 1.00 96.81 91 LYS A CA 1
ATOM 652 C C . LYS A 1 91 ? 7.878 -6.461 -4.444 1.00 96.81 91 LYS A C 1
ATOM 654 O O . LYS A 1 91 ? 7.445 -7.358 -3.725 1.00 96.81 91 LYS A O 1
ATOM 659 N N . PHE A 1 92 ? 7.683 -6.419 -5.755 1.00 97.06 92 PHE A N 1
ATOM 660 C CA . PHE A 1 92 ? 6.908 -7.416 -6.497 1.00 97.06 92 PHE A CA 1
ATOM 661 C C . PHE A 1 92 ? 7.372 -7.488 -7.955 1.00 97.06 92 PHE A C 1
ATOM 663 O O . PHE A 1 92 ? 7.901 -6.517 -8.490 1.00 97.06 92 PHE A O 1
ATOM 670 N N . GLY A 1 93 ? 7.209 -8.646 -8.594 1.00 96.50 93 GLY A N 1
ATOM 671 C CA . GLY A 1 93 ? 7.479 -8.826 -10.021 1.00 96.50 93 GLY A CA 1
ATOM 672 C C . GLY A 1 93 ? 6.595 -7.932 -10.893 1.00 96.50 93 GLY A C 1
ATOM 673 O O . GLY A 1 93 ? 5.551 -7.456 -10.447 1.00 96.50 93 GLY A O 1
ATOM 674 N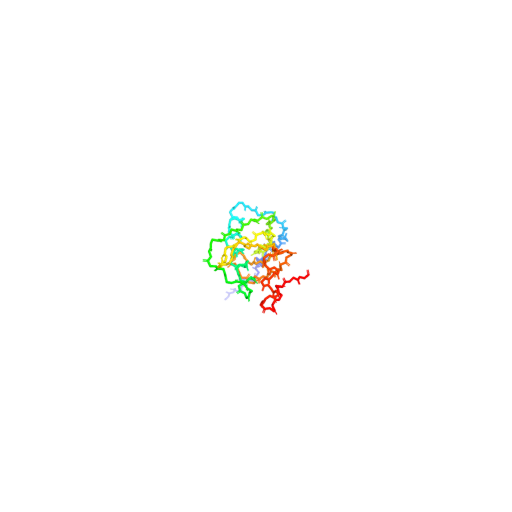 N . ALA A 1 94 ? 6.988 -7.719 -12.149 1.00 94.00 94 ALA A N 1
ATOM 675 C CA . ALA A 1 94 ? 6.199 -6.951 -13.118 1.00 94.00 94 ALA A CA 1
ATOM 676 C C . ALA A 1 94 ? 4.788 -7.531 -13.357 1.00 94.00 94 ALA A C 1
ATOM 678 O O . ALA A 1 94 ? 3.873 -6.822 -13.760 1.00 94.00 94 ALA A O 1
ATOM 679 N N . ASP A 1 95 ? 4.622 -8.823 -13.081 1.00 93.31 95 ASP A N 1
ATOM 680 C CA . ASP A 1 95 ? 3.377 -9.589 -13.117 1.00 93.31 95 ASP A CA 1
ATOM 681 C C . ASP A 1 95 ? 2.647 -9.643 -11.756 1.00 93.31 95 ASP A C 1
ATOM 683 O O . ASP A 1 95 ? 1.627 -10.316 -11.621 1.00 93.31 95 ASP A O 1
ATOM 687 N N . GLY A 1 96 ? 3.171 -8.966 -10.730 1.00 92.62 96 GLY A N 1
ATOM 688 C CA . GLY A 1 96 ? 2.668 -9.000 -9.356 1.00 92.62 96 GLY A CA 1
ATOM 689 C C . GLY A 1 96 ? 3.129 -10.205 -8.531 1.00 92.62 96 GLY A C 1
ATOM 690 O O . GLY A 1 96 ? 2.735 -10.335 -7.370 1.00 92.62 96 GLY A O 1
ATOM 691 N N . SER A 1 97 ? 3.959 -11.090 -9.089 1.00 94.38 97 SER A N 1
ATOM 692 C CA . SER A 1 97 ? 4.446 -12.279 -8.386 1.00 94.38 97 SER A CA 1
ATOM 693 C C . SER A 1 97 ? 5.451 -11.938 -7.279 1.00 94.38 97 SER A C 1
ATOM 695 O O . SER A 1 97 ? 6.067 -10.870 -7.258 1.00 94.38 97 SER A O 1
ATOM 697 N N . GLY A 1 98 ? 5.613 -12.853 -6.317 1.00 94.44 98 GLY A N 1
ATOM 698 C CA . GLY A 1 98 ? 6.636 -12.733 -5.270 1.00 94.44 98 GLY A CA 1
ATOM 699 C C . GLY A 1 98 ? 6.504 -11.485 -4.391 1.00 94.44 98 GLY A C 1
ATOM 700 O O . GLY A 1 98 ? 7.510 -11.007 -3.867 1.00 94.44 98 GLY A O 1
ATOM 701 N N . ALA A 1 99 ? 5.290 -10.941 -4.258 1.00 95.38 99 ALA A N 1
ATOM 702 C CA . ALA A 1 99 ? 5.062 -9.707 -3.530 1.00 95.38 99 ALA A CA 1
ATOM 703 C C . ALA A 1 99 ? 5.479 -9.827 -2.060 1.00 95.38 99 ALA A C 1
ATOM 705 O O . ALA A 1 99 ? 5.014 -10.695 -1.319 1.00 95.38 99 ALA A O 1
ATOM 706 N N . THR A 1 100 ? 6.326 -8.902 -1.632 1.00 94.81 100 THR A N 1
ATOM 707 C CA . THR A 1 100 ? 6.666 -8.671 -0.231 1.00 94.81 100 THR A CA 1
ATOM 708 C C . THR A 1 100 ? 6.373 -7.218 0.106 1.00 94.81 100 THR A C 1
ATOM 710 O O . THR A 1 100 ? 6.507 -6.332 -0.739 1.00 94.81 100 THR A O 1
ATOM 713 N N . SER A 1 101 ? 5.945 -6.962 1.337 1.00 94.88 101 SER A N 1
ATOM 714 C CA . SER A 1 101 ? 5.652 -5.613 1.811 1.00 94.88 101 SER A CA 1
ATOM 715 C C . SER A 1 101 ? 5.939 -5.492 3.293 1.00 94.88 101 SER A C 1
ATOM 717 O O . SER A 1 101 ? 5.673 -6.427 4.051 1.00 94.88 101 SER A O 1
ATOM 719 N N . ARG A 1 102 ? 6.392 -4.314 3.707 1.00 94.94 102 ARG A N 1
ATOM 720 C CA . ARG A 1 102 ? 6.445 -3.901 5.110 1.00 94.94 102 ARG A CA 1
ATOM 721 C C . ARG A 1 102 ? 5.630 -2.630 5.290 1.00 94.94 102 ARG A C 1
ATOM 723 O O . ARG A 1 102 ? 5.696 -1.739 4.445 1.00 94.94 102 ARG A O 1
ATOM 730 N N . VAL A 1 103 ? 4.895 -2.546 6.389 1.00 95.56 103 VAL A N 1
ATOM 731 C CA . VAL A 1 103 ? 4.233 -1.311 6.812 1.00 95.56 103 VAL A CA 1
ATOM 732 C C . VAL A 1 103 ? 5.264 -0.464 7.547 1.00 95.56 103 VAL A C 1
ATOM 734 O O . VAL A 1 103 ? 5.831 -0.905 8.543 1.00 95.56 103 VAL A O 1
ATOM 737 N N . THR A 1 104 ? 5.540 0.731 7.034 1.00 95.75 104 THR A N 1
ATOM 738 C CA . THR A 1 104 ? 6.492 1.682 7.631 1.00 95.75 104 THR A CA 1
ATOM 739 C C . THR A 1 104 ? 5.790 2.650 8.573 1.00 95.75 104 THR A C 1
ATOM 741 O O . THR A 1 104 ? 6.374 3.100 9.558 1.00 95.75 104 THR A O 1
ATOM 744 N N . LYS A 1 105 ? 4.517 2.948 8.297 1.00 95.31 105 LYS A N 1
ATOM 745 C CA . LYS A 1 105 ? 3.690 3.831 9.113 1.00 95.31 105 LYS A CA 1
ATOM 746 C C . LYS A 1 105 ? 2.218 3.500 8.945 1.00 95.31 105 LYS A C 1
ATOM 748 O O . LYS A 1 105 ? 1.792 3.005 7.905 1.00 95.31 105 LYS A O 1
ATOM 753 N N . ALA A 1 106 ? 1.429 3.814 9.960 1.00 95.06 106 ALA A N 1
ATOM 754 C CA . ALA A 1 106 ? -0.002 3.578 9.960 1.00 95.06 106 ALA A CA 1
ATOM 755 C C . ALA A 1 106 ? -0.751 4.783 10.532 1.00 95.06 106 ALA A C 1
ATOM 757 O O . ALA A 1 106 ? -0.216 5.541 11.347 1.00 95.06 106 ALA A O 1
ATOM 758 N N . SER A 1 107 ? -2.000 4.959 10.103 1.00 95.25 107 SER A N 1
ATOM 759 C CA . SER A 1 107 ? -2.883 5.967 10.677 1.00 95.25 107 SER A CA 1
ATOM 760 C C . SER A 1 107 ? -3.205 5.659 12.146 1.00 95.25 107 SER A C 1
ATOM 762 O O . SER A 1 107 ? -3.198 4.493 12.546 1.00 95.25 107 SER A O 1
ATOM 764 N N . PRO A 1 108 ? -3.571 6.667 12.958 1.00 94.12 108 PRO A N 1
ATOM 765 C CA . PRO A 1 108 ? -4.038 6.426 14.325 1.00 94.12 108 PRO A CA 1
ATOM 766 C C . PRO A 1 108 ? -5.220 5.444 14.396 1.00 94.12 108 PRO A C 1
ATOM 768 O O . PRO A 1 108 ? -5.261 4.592 15.280 1.00 94.12 108 PRO A O 1
ATOM 771 N N . ASN A 1 109 ? -6.141 5.513 13.427 1.00 92.94 109 ASN A N 1
ATOM 772 C CA . ASN A 1 109 ? -7.275 4.588 13.338 1.00 92.94 109 ASN A CA 1
ATOM 773 C C . ASN A 1 109 ? -6.811 3.152 13.074 1.00 92.94 109 ASN A C 1
ATOM 775 O O . ASN A 1 109 ? -7.351 2.217 13.657 1.00 92.94 109 ASN A O 1
ATOM 779 N N . MET A 1 110 ? -5.782 2.971 12.239 1.00 94.81 110 MET A N 1
ATOM 780 C CA . MET A 1 110 ? -5.202 1.653 11.993 1.00 94.81 110 MET A CA 1
ATOM 781 C C . MET A 1 110 ? -4.567 1.079 13.259 1.00 94.81 110 MET A C 1
ATOM 783 O O . MET A 1 110 ? -4.862 -0.055 13.610 1.00 94.81 110 MET A O 1
ATOM 787 N N . ALA A 1 111 ? -3.776 1.872 13.985 1.00 90.25 111 ALA A N 1
ATOM 788 C CA . ALA A 1 111 ? -3.160 1.430 15.236 1.00 90.25 111 ALA A CA 1
ATOM 789 C C . ALA A 1 111 ? -4.209 1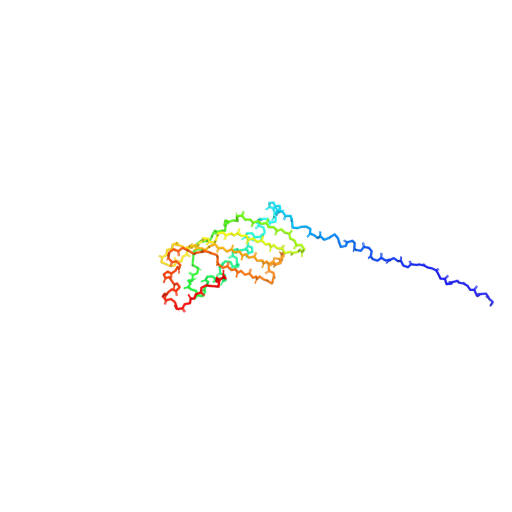.021 16.289 1.00 90.25 111 ALA 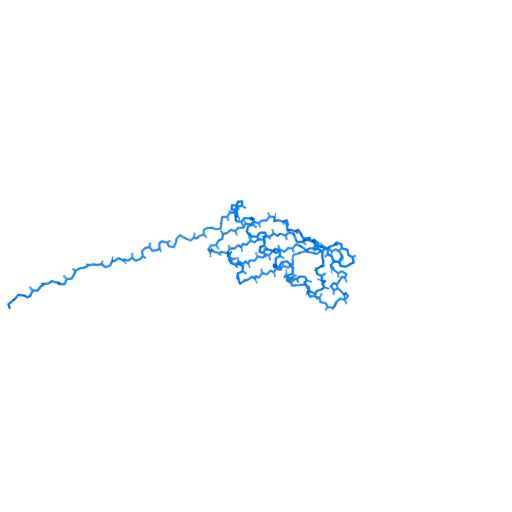A C 1
ATOM 791 O O . ALA A 1 111 ? -4.044 0.028 17.001 1.00 90.25 111 ALA A O 1
ATOM 792 N N . ALA A 1 112 ? -5.327 1.751 16.366 1.00 91.69 112 ALA A N 1
ATOM 793 C CA . ALA A 1 112 ? -6.453 1.381 17.220 1.00 91.69 112 ALA A CA 1
ATOM 794 C C . ALA A 1 112 ? -7.119 0.066 16.769 1.00 91.69 112 ALA A C 1
ATOM 796 O O . ALA A 1 112 ? -7.474 -0.770 17.604 1.00 91.69 112 ALA A O 1
ATOM 797 N N . ALA A 1 113 ? -7.260 -0.145 15.458 1.00 93.50 113 ALA A N 1
ATOM 798 C CA . ALA A 1 113 ? -7.802 -1.380 14.903 1.00 93.50 113 ALA A CA 1
ATOM 799 C C . ALA A 1 113 ? -6.875 -2.586 15.131 1.00 93.50 113 ALA A C 1
ATOM 801 O O . ALA A 1 113 ? -7.361 -3.655 15.493 1.00 93.50 113 ALA A O 1
ATOM 802 N N . GLU A 1 114 ? -5.556 -2.412 15.006 1.00 92.81 114 GLU A N 1
ATOM 803 C CA . GLU A 1 114 ? -4.540 -3.420 15.345 1.00 92.81 114 GLU A CA 1
ATOM 804 C C . GLU A 1 114 ? -4.670 -3.871 16.803 1.00 92.81 114 GLU A C 1
ATOM 806 O O . GLU A 1 114 ? -4.772 -5.067 17.087 1.00 92.81 114 GLU A O 1
ATOM 811 N N . ALA A 1 115 ? -4.759 -2.910 17.729 1.00 91.94 115 ALA A N 1
ATOM 812 C CA . ALA A 1 115 ? -4.944 -3.190 19.151 1.00 91.94 115 ALA A CA 1
ATOM 813 C C . ALA A 1 115 ? -6.252 -3.949 19.427 1.00 91.94 115 ALA A C 1
ATOM 815 O O . ALA A 1 115 ? -6.262 -4.902 20.205 1.00 91.94 115 ALA A O 1
ATOM 816 N N . LYS A 1 116 ? -7.349 -3.568 18.759 1.00 90.88 116 LYS A N 1
ATOM 817 C CA . LYS A 1 116 ? -8.654 -4.235 18.884 1.00 90.88 116 LYS A CA 1
ATOM 818 C C . LYS A 1 116 ? -8.650 -5.653 18.307 1.00 90.88 116 LYS A C 1
ATOM 820 O O . LYS A 1 116 ? -9.288 -6.537 18.872 1.00 90.88 116 LYS A O 1
ATOM 825 N N . ALA A 1 117 ? -7.961 -5.864 17.189 1.00 90.44 117 ALA A N 1
ATOM 826 C CA . ALA A 1 117 ? -7.841 -7.167 16.544 1.00 90.44 117 ALA A CA 1
ATOM 827 C C . ALA A 1 117 ? -6.837 -8.091 17.256 1.00 90.44 117 ALA A C 1
ATOM 829 O O . ALA A 1 117 ? -6.840 -9.294 17.007 1.00 90.44 117 ALA A O 1
ATOM 830 N N . GLY A 1 118 ? -5.965 -7.547 18.114 1.00 91.31 118 GLY A N 1
ATOM 831 C CA . GLY A 1 118 ? -4.840 -8.288 18.690 1.00 91.31 118 GLY A CA 1
ATOM 832 C C . GLY A 1 118 ? -3.802 -8.696 17.638 1.00 91.31 118 GLY A C 1
ATOM 833 O O . GLY A 1 118 ? -3.055 -9.651 17.841 1.00 91.31 118 GLY A O 1
ATOM 834 N N . VAL A 1 119 ? -3.772 -7.997 16.500 1.00 90.81 119 VAL A N 1
ATOM 835 C CA . VAL A 1 119 ? -2.907 -8.285 15.351 1.00 90.81 119 VAL A CA 1
ATOM 836 C C . VAL A 1 119 ? -2.054 -7.061 15.078 1.00 90.81 119 VAL A C 1
ATOM 838 O O . VAL A 1 119 ? -2.580 -5.961 14.950 1.00 90.81 119 VAL A O 1
ATOM 841 N N . LYS A 1 120 ? -0.745 -7.263 14.930 1.00 90.44 120 LYS A N 1
ATOM 842 C CA . LYS A 1 120 ? 0.179 -6.229 14.468 1.00 90.44 120 LYS A CA 1
ATOM 843 C C . LYS A 1 120 ? 0.490 -6.451 12.991 1.00 90.44 120 LYS A C 1
ATOM 845 O O . LYS A 1 120 ? 0.811 -7.570 12.584 1.00 90.44 120 LYS A O 1
ATOM 850 N N . LEU A 1 121 ? 0.396 -5.397 12.196 1.00 89.25 121 LEU A N 1
ATOM 851 C CA . LEU A 1 121 ? 0.846 -5.374 10.815 1.00 89.25 121 LEU A CA 1
ATOM 852 C C . LEU A 1 121 ? 2.349 -5.656 10.768 1.00 89.25 121 LEU A C 1
ATOM 854 O O . LEU A 1 121 ? 3.101 -5.314 11.683 1.00 89.25 121 LEU A O 1
ATOM 858 N N . ALA A 1 122 ? 2.792 -6.300 9.689 1.00 82.62 122 ALA A N 1
ATOM 859 C CA . ALA A 1 122 ? 4.199 -6.609 9.485 1.00 82.62 122 ALA A CA 1
ATOM 860 C C . ALA A 1 122 ? 4.999 -5.310 9.276 1.00 82.62 122 ALA A C 1
ATOM 862 O O . ALA A 1 122 ? 5.111 -4.804 8.159 1.00 82.62 122 ALA A O 1
ATOM 863 N N . ALA A 1 123 ? 5.529 -4.776 10.373 1.00 75.50 123 ALA A N 1
ATOM 864 C CA . ALA A 1 123 ? 6.494 -3.690 10.425 1.00 75.50 123 ALA A CA 1
ATOM 865 C C . ALA A 1 123 ? 7.858 -4.289 10.792 1.00 75.50 123 ALA A C 1
ATOM 867 O O . ALA A 1 123 ? 7.924 -5.121 11.700 1.00 75.50 123 ALA A O 1
ATOM 868 N N . ASN A 1 124 ? 8.915 -3.897 10.078 1.00 50.19 124 ASN A N 1
ATOM 869 C CA . ASN A 1 124 ? 10.296 -4.173 10.488 1.00 50.19 124 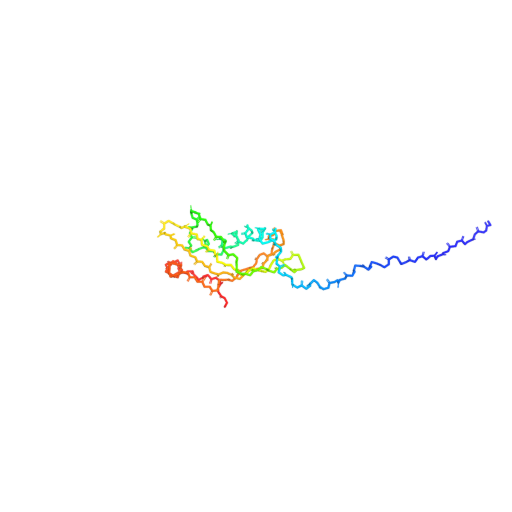ASN A CA 1
ATOM 870 C C . ASN A 1 124 ? 10.866 -2.916 11.129 1.00 50.19 124 ASN A C 1
ATOM 872 O O . ASN A 1 124 ? 10.810 -1.874 10.439 1.00 50.19 124 ASN A O 1
#

Foldseek 3Di:
DDDDDDDDDDPDPPPPPPQFDWDFDDPVLVVLVQVLVQVVQQVQQCLLFNQDFDKGKAWPTWTDGPQKIWTWIKIWTAGPVGIWIFTKTWMAGSVSHPIDIATADIDPVSVVSCVVSVHDGHHD

Organism: NCBI:txid1121022

Radius of gyration: 22.52 Å; chains: 1; bounding box: 54×50×71 Å

Sequence (124 aa):
MIKKTLIAAAAIMAMSTVAAVAAPCSDEQESAAGMLAAGVGKAAVSKVVAVTGKQMVNIETCEFRAGAYQVDYKYNFLAADGLYWVELSAKFGADGSGATSRVTKASPNMAAAEAKAGVKLAAN

Secondary structure (DSSP, 8-state):
----------------------EEPPHHHHHHHHHHHHHHHHHHHTTTS---S-EEEEEEEEEEETTEEEEEEEEEEEETTEEEEEEEEEEEETTSTT-EEEEEEE-HHHHHHHHHHT------

pLDDT: mean 86.21, std 17.47, range [34.97, 98.38]